Protein AF-X1CJE0-F1 (afdb_monomer)

Solvent-accessible surface area (backbone atoms only — not comparable to full-atom values): 4407 Å² total; per-residue (Å²): 131,83,80,82,83,56,93,82,62,78,74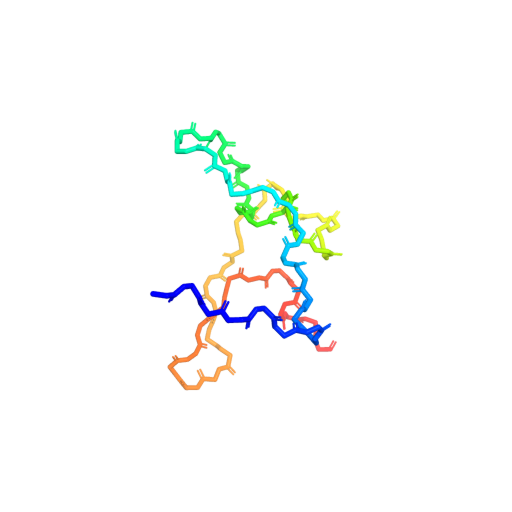,78,66,72,76,84,76,62,94,85,63,87,65,51,78,13,31,80,52,34,95,57,41,96,79,54,84,82,31,48,75,52,62,46,64,84,42,76,82,49,94,97,37,74,46,64,51,83,70,71,78,67,124

Foldseek 3Di:
DDDDDDPPDDPQPDDDPDPPDPQQCFDSCLVRDPPNPDGRHHHFDWDDPDVVDTDRDPCPPPD

pLDDT: mean 77.36, std 12.86, range [43.72, 95.31]

Nearest PDB structures (foldseek):
  8j5t-assembly1_D  TM=7.893E-01  e=3.386E-03  Mycobacterium tuberculosis H37Rv
  4fwi-assembly1_B  TM=8.167E-01  e=5.462E-03  Caldanaerobacter subterraneus subsp. tengcongensis MB4

Secondary structure (DSSP, 8-state):
-PPPPPTT-----SPPPPTT----SS-TTGGG-TT-SS-SSSPPP-EEEETTEEE--TTTT--

Organism: NCBI:txid412755

Structure (mmCIF, N/CA/C/O backbone):
data_AF-X1CJE0-F1
#
_entry.id   AF-X1CJE0-F1
#
loop_
_atom_site.group_PDB
_atom_site.id
_atom_site.type_symbol
_atom_site.label_atom_id
_atom_site.label_alt_id
_atom_site.label_comp_id
_atom_site.label_asym_id
_atom_site.label_entity_id
_atom_site.label_seq_id
_atom_site.pdbx_PDB_ins_code
_atom_site.Cartn_x
_atom_site.Cartn_y
_atom_site.Cartn_z
_atom_site.occupancy
_atom_site.B_iso_or_equiv
_atom_site.auth_seq_id
_atom_site.auth_comp_id
_atom_site.auth_asym_id
_atom_site.auth_atom_id
_atom_site.pdbx_PDB_model_num
ATOM 1 N N . THR A 1 1 ? 9.357 -26.631 19.674 1.00 59.88 1 THR A N 1
ATOM 2 C CA . THR A 1 1 ? 8.627 -27.401 18.651 1.00 59.88 1 THR A CA 1
ATOM 3 C C . THR A 1 1 ? 8.087 -26.424 17.636 1.00 59.88 1 THR A C 1
ATOM 5 O O . THR A 1 1 ? 7.507 -25.430 18.056 1.00 59.88 1 THR A O 1
ATOM 8 N N . TYR A 1 2 ? 8.373 -26.616 16.347 1.00 67.25 2 TYR A N 1
ATOM 9 C CA . TYR A 1 2 ? 7.813 -25.765 15.292 1.00 67.25 2 TYR A CA 1
ATOM 10 C C . TYR A 1 2 ? 6.297 -25.997 15.214 1.00 67.25 2 TYR A C 1
ATOM 12 O O . TYR A 1 2 ? 5.882 -27.146 15.353 1.00 67.25 2 TYR A O 1
ATOM 20 N N . PRO A 1 3 ? 5.472 -24.950 15.054 1.00 75.69 3 PRO A N 1
ATOM 21 C CA . PRO A 1 3 ? 4.034 -25.124 14.902 1.00 75.69 3 PRO A CA 1
ATOM 22 C C . PRO A 1 3 ? 3.731 -25.898 13.612 1.00 75.69 3 PRO A C 1
ATOM 24 O O . PRO A 1 3 ? 4.334 -25.636 12.571 1.00 75.69 3 PRO A O 1
ATOM 27 N N . GLU A 1 4 ? 2.804 -26.850 13.701 1.00 75.25 4 GLU A N 1
ATOM 28 C CA . GLU A 1 4 ? 2.308 -27.628 12.564 1.00 75.25 4 GLU A CA 1
ATOM 29 C C . GLU A 1 4 ? 1.690 -26.660 11.536 1.00 75.25 4 GLU A C 1
ATOM 31 O O . GLU A 1 4 ? 0.759 -25.919 11.869 1.00 75.25 4 GLU A O 1
ATOM 36 N N . ILE A 1 5 ? 2.205 -26.632 10.303 1.00 71.94 5 ILE A N 1
ATOM 37 C CA . ILE A 1 5 ? 1.633 -25.820 9.217 1.00 71.94 5 ILE A CA 1
ATOM 38 C C . ILE A 1 5 ? 0.262 -26.409 8.875 1.00 71.94 5 ILE A C 1
ATOM 40 O O . ILE A 1 5 ? 0.164 -27.597 8.555 1.00 71.94 5 ILE A O 1
ATOM 44 N N . ARG A 1 6 ? -0.805 -25.608 8.945 1.00 69.19 6 ARG A N 1
ATOM 45 C CA . ARG A 1 6 ? -2.149 -26.070 8.585 1.00 69.19 6 ARG A CA 1
ATOM 46 C C . ARG A 1 6 ? -2.288 -25.965 7.069 1.00 69.19 6 ARG A C 1
ATOM 48 O O . ARG A 1 6 ? -1.924 -24.955 6.481 1.00 69.19 6 ARG A O 1
ATOM 55 N N . ASN A 1 7 ? -2.834 -26.995 6.421 1.00 62.56 7 ASN A N 1
ATOM 56 C CA . ASN A 1 7 ? -3.008 -27.034 4.956 1.00 62.56 7 ASN A CA 1
ATOM 57 C C . ASN A 1 7 ? -3.883 -25.890 4.392 1.00 62.56 7 ASN A C 1
ATOM 59 O O . ASN A 1 7 ? -3.927 -25.690 3.182 1.00 62.56 7 ASN A O 1
ATOM 63 N N . GLU A 1 8 ? -4.581 -25.154 5.256 1.00 68.06 8 GLU A N 1
ATOM 64 C CA . GLU A 1 8 ? -5.416 -23.995 4.926 1.00 68.06 8 GLU A CA 1
ATOM 65 C C . GLU A 1 8 ? -4.616 -22.682 4.826 1.00 68.06 8 GLU A C 1
ATOM 67 O O . GLU A 1 8 ? -5.136 -21.677 4.336 1.00 68.06 8 GLU A O 1
ATOM 72 N N . ASP A 1 9 ? -3.351 -22.673 5.258 1.00 67.88 9 ASP A N 1
ATOM 73 C CA . ASP A 1 9 ? -2.503 -21.487 5.232 1.00 67.88 9 ASP A CA 1
ATOM 74 C C . ASP A 1 9 ? -2.009 -21.228 3.801 1.00 67.88 9 ASP A C 1
ATOM 76 O O . ASP A 1 9 ? -1.160 -21.943 3.265 1.00 67.88 9 ASP A O 1
ATOM 80 N N . ILE A 1 10 ? -2.530 -20.177 3.160 1.00 64.38 10 ILE A N 1
ATOM 81 C CA . ILE A 1 10 ? -2.029 -19.726 1.857 1.00 64.38 10 ILE A CA 1
ATOM 82 C C . ILE A 1 10 ? -0.579 -19.256 2.051 1.00 64.38 10 ILE A C 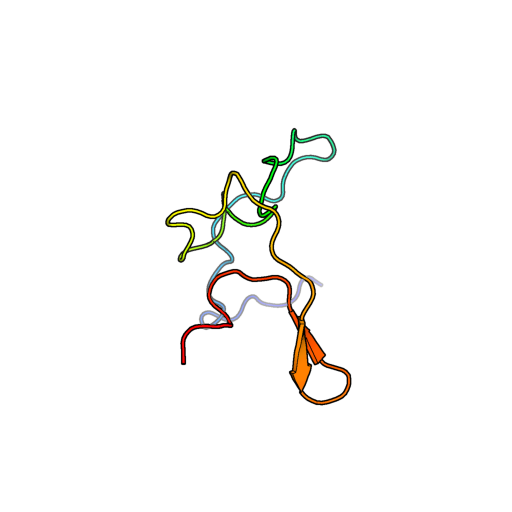1
ATOM 84 O O . ILE A 1 10 ? -0.354 -18.268 2.759 1.00 64.38 10 ILE A O 1
ATOM 88 N N . PRO A 1 11 ? 0.421 -19.896 1.415 1.00 68.94 11 PRO A N 1
ATOM 89 C CA . PRO A 1 11 ? 1.800 -19.469 1.564 1.00 68.94 11 PRO A CA 1
ATOM 90 C C . PRO A 1 11 ? 1.956 -18.061 0.988 1.00 68.94 11 PRO A C 1
ATOM 92 O O . PRO A 1 11 ? 1.570 -17.795 -0.156 1.00 68.94 11 PRO A O 1
ATOM 95 N N . ILE A 1 12 ? 2.537 -17.153 1.779 1.00 65.56 12 ILE A N 1
ATOM 96 C CA . ILE A 1 12 ? 2.897 -15.811 1.315 1.00 65.56 12 ILE A CA 1
ATOM 97 C C . ILE A 1 12 ? 3.866 -15.989 0.144 1.00 65.56 12 ILE A C 1
ATOM 99 O O . ILE A 1 12 ? 5.008 -16.412 0.320 1.00 65.56 12 ILE A O 1
ATOM 103 N N . LYS A 1 13 ? 3.393 -15.697 -1.070 1.00 66.94 13 LYS A N 1
ATOM 104 C CA . LYS A 1 13 ? 4.216 -15.775 -2.276 1.00 66.94 13 LYS A CA 1
ATOM 105 C C . LYS A 1 13 ? 5.281 -14.676 -2.242 1.00 66.94 13 LYS A C 1
ATOM 107 O O . LYS A 1 13 ? 5.017 -13.550 -1.825 1.00 66.94 13 LYS A O 1
ATOM 112 N N . GLY A 1 14 ? 6.475 -15.003 -2.729 1.00 64.38 14 GLY A N 1
ATOM 113 C CA . GLY A 1 14 ? 7.623 -14.095 -2.765 1.00 64.38 14 GLY A CA 1
ATOM 114 C C . GLY A 1 14 ? 8.687 -14.435 -1.719 1.00 64.38 14 GLY A C 1
ATOM 115 O O . GLY A 1 14 ? 8.495 -15.286 -0.857 1.00 64.38 14 GLY A O 1
ATOM 116 N N . ARG A 1 15 ? 9.854 -13.794 -1.822 1.00 65.12 15 ARG A N 1
ATOM 117 C CA . ARG A 1 15 ? 10.945 -13.929 -0.845 1.00 65.12 15 ARG A CA 1
ATOM 118 C C . ARG A 1 15 ? 10.957 -12.713 0.073 1.00 65.12 15 ARG A C 1
ATOM 120 O O . ARG A 1 15 ? 10.701 -11.600 -0.382 1.00 65.12 15 ARG A O 1
ATOM 127 N N . ILE A 1 16 ? 11.275 -12.920 1.352 1.00 68.75 16 ILE A N 1
ATOM 128 C CA . ILE A 1 16 ? 11.618 -11.805 2.241 1.00 68.75 16 ILE A CA 1
ATOM 129 C C . ILE A 1 16 ? 12.857 -11.132 1.633 1.00 68.75 16 ILE A C 1
ATOM 131 O O . IL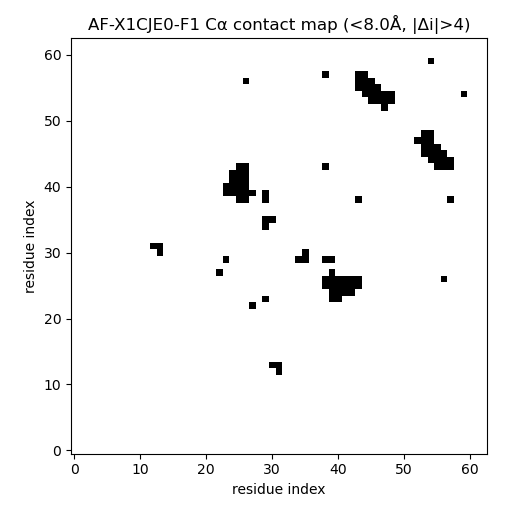E A 1 16 ? 13.833 -11.839 1.361 1.00 68.75 16 ILE A O 1
ATOM 135 N N . PRO A 1 17 ? 12.829 -9.815 1.364 1.00 63.59 17 PRO A N 1
ATOM 136 C CA . PRO A 1 17 ? 13.997 -9.125 0.842 1.00 63.59 17 PRO A CA 1
ATOM 137 C C . PRO A 1 17 ? 15.164 -9.303 1.820 1.00 63.59 17 PRO A C 1
ATOM 139 O O . PRO A 1 17 ? 15.026 -9.046 3.015 1.00 63.59 17 PRO A O 1
ATOM 142 N N . SER A 1 18 ? 16.303 -9.777 1.317 1.00 60.22 18 SER A N 1
ATOM 143 C CA . SER A 1 18 ? 17.546 -9.873 2.084 1.00 60.22 18 SER A CA 1
ATOM 144 C C . SER A 1 18 ? 17.919 -8.473 2.574 1.00 60.22 18 SER A C 1
ATOM 146 O O . SER A 1 18 ? 17.965 -7.549 1.774 1.00 60.22 18 SER A O 1
ATOM 148 N N . SER A 1 19 ? 18.134 -8.277 3.873 1.00 52.41 19 SER A N 1
ATOM 149 C CA . SER A 1 19 ? 18.446 -6.964 4.463 1.00 52.41 19 SER A CA 1
ATOM 150 C C . SER A 1 19 ? 19.467 -6.179 3.618 1.00 52.41 19 SER A C 1
ATOM 152 O O . SER A 1 19 ? 20.603 -6.627 3.478 1.00 52.41 19 SER A O 1
ATOM 154 N N . GLY A 1 20 ? 19.046 -5.046 3.036 1.00 59.53 20 GLY A N 1
ATOM 155 C CA . GLY A 1 20 ? 19.857 -4.216 2.127 1.00 59.53 20 GLY A CA 1
ATOM 156 C C . GLY A 1 20 ? 19.298 -4.008 0.707 1.00 59.53 20 GLY A C 1
ATOM 157 O O . GLY A 1 20 ? 19.976 -3.404 -0.117 1.00 59.53 20 GLY A O 1
ATOM 158 N N . VAL A 1 21 ? 18.091 -4.497 0.390 1.00 60.81 21 VAL A N 1
ATOM 159 C CA . VAL A 1 21 ? 17.495 -4.363 -0.956 1.00 60.81 21 VAL A CA 1
ATOM 160 C C . VAL A 1 21 ? 17.157 -2.908 -1.291 1.00 60.81 21 VAL A C 1
ATOM 162 O O . VAL A 1 21 ? 16.437 -2.254 -0.539 1.00 60.81 21 VAL A O 1
ATOM 165 N N . ASN A 1 22 ? 17.619 -2.451 -2.460 1.00 63.16 22 ASN A N 1
ATOM 166 C CA . ASN A 1 22 ? 17.119 -1.272 -3.172 1.00 63.16 22 ASN A CA 1
ATOM 167 C C . ASN A 1 22 ? 15.593 -1.362 -3.303 1.00 63.16 22 ASN A C 1
ATOM 169 O O . ASN A 1 22 ? 15.075 -2.046 -4.187 1.00 63.16 22 ASN A O 1
ATOM 173 N N . LEU A 1 23 ? 14.879 -0.732 -2.373 1.00 65.00 23 LEU A N 1
ATOM 174 C CA . LEU A 1 23 ? 13.426 -0.663 -2.399 1.00 65.00 23 LEU A CA 1
ATOM 175 C C . LEU A 1 23 ? 12.999 0.115 -3.653 1.00 65.00 23 LEU A C 1
ATOM 177 O O . LEU A 1 23 ? 13.667 1.091 -4.005 1.00 65.00 23 LEU A O 1
ATOM 181 N N . PRO A 1 24 ? 11.912 -0.298 -4.331 1.00 68.25 24 PRO A N 1
ATOM 182 C CA . PRO A 1 24 ? 11.335 0.525 -5.384 1.00 68.25 24 PRO A CA 1
ATOM 183 C C . PRO A 1 24 ? 10.995 1.910 -4.807 1.00 68.25 24 PRO A C 1
ATOM 185 O O . PRO A 1 24 ? 10.632 1.993 -3.628 1.00 68.25 24 PRO A O 1
ATOM 188 N N . PRO A 1 25 ? 11.119 2.988 -5.601 1.00 76.38 25 PRO A N 1
ATOM 189 C CA . PRO A 1 25 ? 10.857 4.348 -5.129 1.00 76.38 25 PRO A CA 1
ATOM 190 C C . PRO A 1 25 ? 9.409 4.535 -4.647 1.00 76.38 25 PRO A C 1
ATOM 192 O O . PRO A 1 25 ? 9.158 5.380 -3.794 1.00 76.38 25 PRO A O 1
ATOM 195 N N . GLY A 1 26 ? 8.473 3.727 -5.151 1.00 86.00 26 GLY A N 1
ATOM 196 C CA . GLY A 1 26 ? 7.083 3.697 -4.721 1.00 86.00 26 GLY A CA 1
ATOM 197 C C . GLY A 1 26 ? 6.767 2.668 -3.630 1.00 86.00 26 GLY A C 1
ATOM 198 O O . GLY A 1 26 ? 7.343 2.625 -2.544 1.00 86.00 26 GLY A O 1
ATOM 199 N N . CYS A 1 27 ? 5.761 1.835 -3.879 1.00 87.88 27 CYS A N 1
ATOM 200 C CA . CYS A 1 27 ? 5.255 0.857 -2.928 1.00 87.88 27 CYS A CA 1
ATOM 201 C C . CYS A 1 27 ? 6.276 -0.260 -2.674 1.00 87.88 27 CYS A C 1
ATOM 203 O O . CYS A 1 27 ? 6.477 -1.144 -3.499 1.00 87.88 27 CYS A O 1
ATOM 205 N N . ARG A 1 28 ? 6.811 -0.325 -1.451 1.00 84.62 28 ARG A N 1
ATOM 206 C CA . ARG A 1 28 ? 7.727 -1.390 -0.984 1.00 84.62 28 ARG A CA 1
ATOM 207 C C . ARG A 1 28 ? 7.192 -2.820 -1.156 1.00 84.62 28 ARG A C 1
ATOM 209 O O . ARG A 1 28 ? 7.950 -3.787 -1.096 1.00 84.62 28 ARG A O 1
ATOM 216 N N . PHE A 1 29 ? 5.878 -2.972 -1.298 1.00 84.06 29 PHE A N 1
ATOM 217 C CA . PHE A 1 29 ? 5.219 -4.262 -1.466 1.00 84.06 29 PHE A CA 1
ATOM 218 C C . PHE A 1 29 ? 4.976 -4.628 -2.927 1.00 84.06 29 PHE A C 1
ATOM 220 O O . PHE A 1 29 ? 4.596 -5.770 -3.168 1.00 84.06 29 PH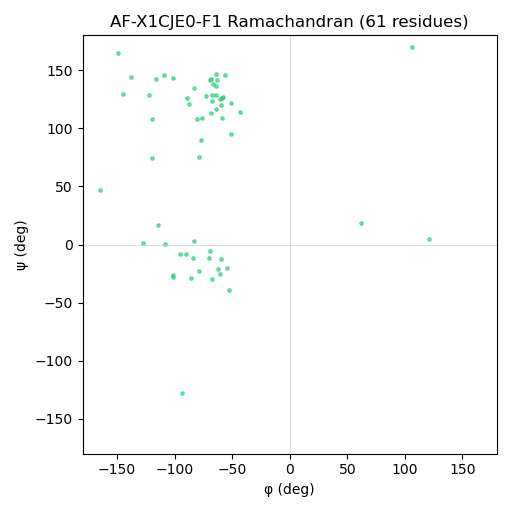E A O 1
ATOM 227 N N . SER A 1 30 ? 5.208 -3.728 -3.885 1.00 86.31 30 SER A N 1
ATOM 228 C CA . SER A 1 30 ? 4.927 -3.979 -5.299 1.00 86.31 30 SER A CA 1
ATOM 229 C C . SER A 1 30 ? 5.560 -5.266 -5.851 1.00 86.31 30 SER A C 1
ATOM 231 O O . SER A 1 30 ? 4.818 -6.010 -6.487 1.00 86.31 30 SER A O 1
ATOM 233 N N . PRO A 1 31 ? 6.801 -5.688 -5.499 1.00 80.62 31 PRO A N 1
ATOM 234 C CA . PRO A 1 31 ? 7.387 -6.914 -6.060 1.00 80.62 31 PRO A CA 1
ATOM 235 C C . PRO A 1 31 ? 6.722 -8.211 -5.569 1.00 80.62 31 PRO A C 1
ATOM 237 O O . PRO A 1 31 ? 7.020 -9.296 -6.064 1.00 80.62 31 PRO A O 1
ATOM 240 N N . ARG A 1 32 ? 5.870 -8.121 -4.540 1.00 82.31 32 ARG A N 1
ATOM 241 C CA . ARG A 1 32 ? 5.177 -9.254 -3.906 1.00 82.31 32 ARG A CA 1
ATOM 242 C C . ARG A 1 32 ? 3.661 -9.065 -3.812 1.00 82.31 32 ARG A C 1
ATOM 244 O O . ARG A 1 32 ? 2.978 -9.911 -3.241 1.00 82.31 32 ARG A O 1
ATOM 251 N N . CYS A 1 33 ? 3.130 -7.955 -4.318 1.00 84.62 33 CYS A N 1
ATOM 252 C CA . CYS A 1 33 ? 1.715 -7.628 -4.231 1.00 84.62 33 CYS A CA 1
ATOM 253 C C . CYS A 1 33 ? 0.986 -8.218 -5.447 1.00 84.62 33 CYS A C 1
ATOM 255 O O . CYS A 1 33 ? 1.353 -7.899 -6.571 1.00 84.62 33 CYS A O 1
ATOM 257 N N . PRO A 1 34 ? -0.082 -9.017 -5.272 1.00 82.88 34 PRO A N 1
ATOM 258 C CA . PRO A 1 34 ? -0.855 -9.538 -6.402 1.00 82.88 34 PRO A CA 1
ATOM 259 C C . PRO A 1 34 ? -1.669 -8.461 -7.147 1.00 82.88 34 PRO A C 1
ATOM 261 O O . PRO A 1 34 ? -2.282 -8.769 -8.162 1.00 82.88 34 PRO A O 1
ATOM 264 N N . TYR A 1 35 ? -1.696 -7.219 -6.648 1.00 84.19 35 TYR A N 1
ATOM 265 C CA . TYR A 1 35 ? -2.450 -6.089 -7.207 1.00 84.19 35 TYR A CA 1
ATOM 266 C C . TYR A 1 35 ? -1.544 -4.961 -7.745 1.0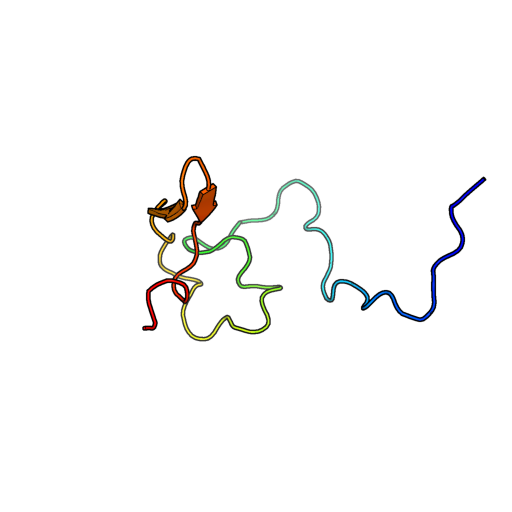0 84.19 35 TYR A C 1
ATOM 268 O O . TYR A 1 35 ? -1.996 -3.817 -7.877 1.00 84.19 35 TYR A O 1
ATOM 276 N N . SER A 1 36 ? -0.255 -5.241 -7.980 1.00 83.44 36 SER A N 1
ATOM 277 C CA . SER A 1 36 ? 0.751 -4.263 -8.417 1.00 83.44 36 SER A CA 1
ATOM 278 C C . SER A 1 36 ? 0.652 -3.951 -9.915 1.00 83.44 36 SER A C 1
ATOM 280 O O . SER A 1 36 ? 1.475 -4.399 -10.707 1.00 83.44 36 SER A O 1
ATOM 282 N N . ASP A 1 37 ? -0.349 -3.168 -10.314 1.00 76.62 37 ASP A N 1
ATOM 283 C CA . ASP A 1 37 ? -0.460 -2.750 -11.720 1.00 76.62 37 ASP A CA 1
ATOM 284 C C . ASP A 1 37 ? 0.374 -1.491 -12.025 1.00 76.62 37 ASP A C 1
ATOM 286 O O . ASP A 1 37 ? 0.784 -1.287 -13.164 1.00 76.62 37 ASP A O 1
ATOM 290 N N . SER A 1 38 ? 0.594 -0.605 -11.038 1.00 75.56 38 SER A N 1
ATOM 291 C CA . SER A 1 38 ? 1.286 0.694 -11.215 1.00 75.56 38 SER A CA 1
ATOM 292 C C . SER A 1 38 ? 1.712 1.311 -9.874 1.00 75.56 38 SER A C 1
ATOM 294 O O . SER A 1 38 ? 1.396 2.459 -9.571 1.00 75.56 38 SER A O 1
ATOM 296 N N . CYS A 1 39 ? 2.325 0.522 -8.990 1.00 85.88 39 CYS A N 1
ATOM 297 C CA . CYS A 1 39 ? 2.649 0.979 -7.633 1.00 85.88 39 CYS A CA 1
ATOM 298 C C . CYS A 1 39 ? 4.149 1.204 -7.411 1.00 85.88 39 CYS A C 1
ATOM 300 O O . CYS A 1 39 ? 4.522 1.565 -6.304 1.00 85.88 39 CYS A O 1
ATOM 302 N N . ASP A 1 40 ? 4.996 0.982 -8.414 1.00 83.81 40 ASP A N 1
ATOM 303 C CA . ASP A 1 40 ? 6.458 0.951 -8.274 1.00 83.81 40 ASP A CA 1
ATOM 304 C C . ASP A 1 40 ? 7.112 2.336 -8.200 1.00 83.81 40 ASP A C 1
ATOM 306 O O . ASP A 1 40 ? 8.195 2.459 -7.631 1.00 83.81 40 ASP A O 1
ATOM 310 N N . ASP A 1 41 ? 6.436 3.368 -8.715 1.00 84.75 41 ASP A N 1
ATOM 311 C CA . ASP A 1 41 ? 7.011 4.708 -8.892 1.00 84.75 41 ASP A CA 1
ATOM 312 C C . ASP A 1 41 ? 6.589 5.717 -7.816 1.00 84.75 41 ASP A C 1
ATOM 314 O O . ASP A 1 41 ? 7.328 6.653 -7.520 1.00 84.75 41 ASP A O 1
ATOM 318 N N . VAL A 1 42 ? 5.402 5.541 -7.225 1.00 86.00 42 VAL A N 1
ATOM 319 C CA . VAL A 1 42 ? 4.801 6.505 -6.286 1.00 86.00 42 VAL A CA 1
ATOM 320 C C . VAL A 1 42 ? 4.529 5.840 -4.942 1.00 86.00 42 VAL A C 1
ATOM 322 O O . VAL A 1 42 ? 3.891 4.783 -4.880 1.00 86.00 42 VAL A O 1
ATOM 325 N N . GLU A 1 43 ? 4.997 6.450 -3.850 1.00 87.62 43 GLU A N 1
ATOM 326 C CA . GLU A 1 43 ? 4.698 5.975 -2.497 1.00 87.62 43 GLU A CA 1
ATOM 327 C C . GLU A 1 43 ? 3.230 6.301 -2.154 1.00 87.62 43 GLU A C 1
ATOM 329 O O . GLU A 1 43 ? 2.791 7.434 -2.354 1.00 87.62 43 GLU A O 1
ATOM 334 N N . PRO A 1 44 ? 2.429 5.320 -1.699 1.00 88.56 44 PRO A N 1
ATOM 335 C CA . PRO A 1 44 ? 1.043 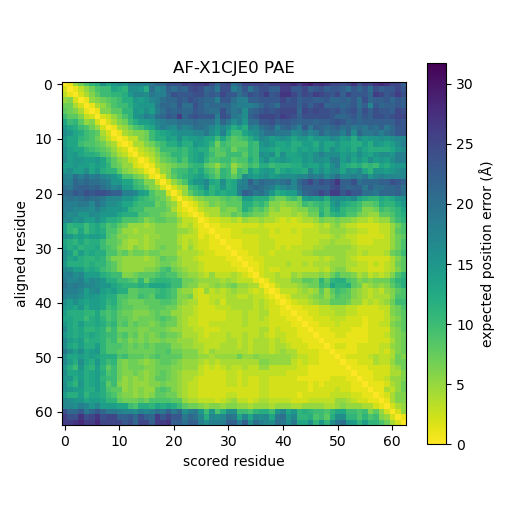5.575 -1.328 1.00 88.56 44 PRO A CA 1
ATOM 336 C C . PRO A 1 44 ? 0.945 6.430 -0.062 1.00 88.56 44 PRO A C 1
ATOM 338 O O . PRO A 1 44 ? 1.686 6.220 0.898 1.00 88.56 44 PRO A O 1
ATOM 341 N N . GLU A 1 45 ? -0.023 7.343 -0.042 1.00 90.00 45 GLU A N 1
ATOM 342 C CA . GLU A 1 45 ? -0.316 8.181 1.122 1.00 90.00 45 GLU A CA 1
ATOM 343 C C . GLU A 1 45 ? -0.800 7.346 2.315 1.00 90.00 45 GLU A C 1
ATOM 345 O O . GLU A 1 45 ? -1.478 6.327 2.153 1.00 90.00 45 GLU A O 1
ATOM 350 N N . LEU A 1 46 ? -0.463 7.796 3.527 1.00 92.00 46 LEU A N 1
ATOM 351 C CA . LEU A 1 46 ? -0.989 7.229 4.765 1.00 92.00 46 LEU A CA 1
ATOM 352 C C . LEU A 1 46 ? -2.387 7.793 5.021 1.00 92.00 46 LEU A C 1
ATOM 354 O O . LEU A 1 46 ? -2.531 8.957 5.387 1.00 92.00 46 LEU A O 1
ATOM 358 N N . ILE A 1 47 ? -3.403 6.955 4.850 1.00 92.50 47 ILE A N 1
ATOM 359 C CA . ILE A 1 47 ? -4.808 7.328 5.031 1.00 92.50 47 ILE A CA 1
ATOM 360 C C . ILE A 1 47 ? -5.436 6.550 6.184 1.00 92.50 47 ILE A C 1
ATOM 362 O O . ILE A 1 47 ? -5.152 5.367 6.371 1.00 92.50 47 ILE A O 1
ATOM 366 N N . GLU A 1 48 ? -6.306 7.202 6.949 1.00 94.19 48 GLU A N 1
ATOM 367 C CA . GLU A 1 48 ? -7.137 6.555 7.967 1.00 94.19 48 GLU A CA 1
ATOM 368 C C . GLU A 1 48 ? -8.434 6.054 7.316 1.00 94.19 48 GLU A C 1
ATOM 370 O O . GLU A 1 48 ? -9.170 6.836 6.715 1.00 94.19 48 GLU A O 1
ATOM 375 N N . ILE A 1 49 ? -8.705 4.748 7.394 1.00 92.75 49 ILE A N 1
ATOM 376 C CA . ILE A 1 49 ? -9.915 4.137 6.807 1.00 92.75 49 ILE A CA 1
ATOM 377 C C . ILE A 1 49 ? -11.000 3.843 7.843 1.00 92.75 49 ILE A C 1
ATOM 379 O O . ILE A 1 49 ? -12.180 3.802 7.508 1.00 92.75 49 ILE A O 1
ATOM 383 N N . GLU A 1 50 ? -10.600 3.637 9.093 1.00 93.19 50 GLU A N 1
ATOM 384 C CA . GLU A 1 50 ? -11.455 3.437 10.262 1.00 93.19 50 GLU A CA 1
ATOM 385 C C . GLU A 1 50 ? -10.709 4.009 11.472 1.00 93.19 50 GLU A C 1
ATOM 387 O O . GLU A 1 50 ? -9.500 4.221 11.394 1.00 93.19 50 GLU A O 1
ATOM 392 N N . LYS A 1 51 ? -11.408 4.232 12.591 1.00 95.31 51 LYS A N 1
ATOM 393 C CA . LYS A 1 51 ? -10.805 4.779 13.812 1.00 95.31 51 LYS A CA 1
ATOM 394 C C . LYS A 1 51 ? -9.550 3.989 14.205 1.00 95.31 51 LYS A C 1
ATOM 396 O O . LYS A 1 51 ? -9.640 2.784 14.435 1.00 95.31 51 LYS A O 1
ATOM 401 N N . ASP A 1 52 ? -8.416 4.682 14.291 1.00 95.06 52 ASP A N 1
ATOM 402 C CA . ASP A 1 52 ? -7.105 4.116 14.636 1.00 95.06 52 ASP A CA 1
ATOM 403 C C . ASP A 1 52 ? -6.588 3.056 13.626 1.00 95.06 52 ASP A C 1
ATOM 405 O O . ASP A 1 52 ? -5.681 2.276 13.933 1.00 95.06 52 ASP A O 1
ATOM 409 N N . ARG A 1 53 ? -7.132 3.018 12.398 1.00 94.00 53 ARG A N 1
ATOM 410 C CA . ARG A 1 53 ? -6.755 2.079 11.328 1.00 94.00 53 ARG A CA 1
ATOM 411 C C . ARG A 1 53 ? -6.248 2.819 10.094 1.00 94.00 53 ARG A C 1
ATOM 413 O O . ARG A 1 53 ? -7.021 3.361 9.303 1.00 94.00 53 ARG A O 1
ATOM 420 N N . PHE A 1 54 ? -4.940 2.733 9.879 1.00 93.69 54 PHE A N 1
ATOM 421 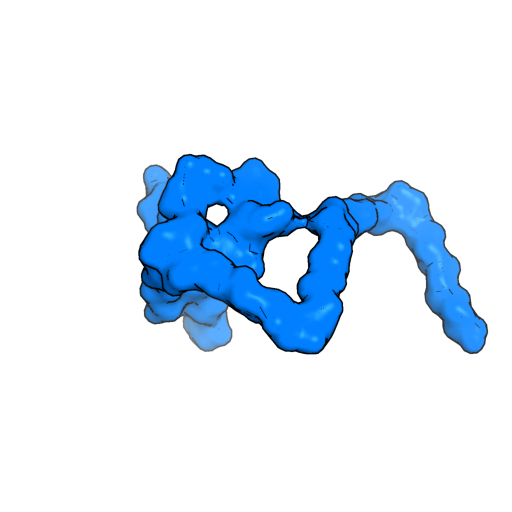C CA . PHE A 1 54 ? -4.246 3.418 8.792 1.00 93.69 54 PHE A CA 1
ATOM 422 C C . PHE A 1 54 ? -3.767 2.452 7.710 1.00 93.69 54 PHE A C 1
ATOM 424 O O . PHE A 1 54 ? -3.364 1.322 7.997 1.00 93.69 54 PHE A O 1
ATOM 431 N N . VAL A 1 55 ? -3.787 2.898 6.456 1.00 93.31 55 VAL A N 1
ATOM 432 C CA . VAL A 1 55 ? -3.341 2.118 5.299 1.00 93.31 55 VAL A CA 1
ATOM 433 C C . VAL A 1 55 ? -2.526 2.989 4.347 1.00 93.31 55 VAL A C 1
ATOM 435 O O . VAL A 1 55 ? -2.834 4.155 4.146 1.00 93.31 55 VAL A O 1
ATOM 438 N N . MET A 1 56 ? -1.502 2.392 3.733 1.00 91.19 56 MET A N 1
ATOM 439 C CA . MET A 1 56 ? -0.697 2.979 2.658 1.00 91.19 56 MET A CA 1
ATOM 440 C C . MET A 1 56 ? -0.819 2.106 1.402 1.00 91.19 56 MET A C 1
ATOM 442 O O . MET A 1 56 ? 0.067 1.308 1.091 1.00 91.19 56 MET A O 1
ATOM 446 N N . CYS A 1 57 ? -1.955 2.171 0.706 1.00 90.88 57 CYS A N 1
ATOM 447 C CA . CYS A 1 57 ? -2.187 1.372 -0.499 1.00 90.88 57 CYS A CA 1
ATOM 448 C C . CYS A 1 57 ?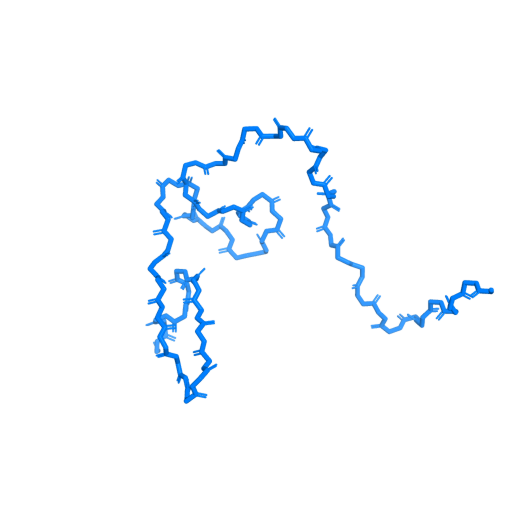 -3.010 2.143 -1.535 1.00 90.88 57 CYS A C 1
ATOM 450 O O . CYS A 1 57 ? -4.105 2.620 -1.249 1.00 90.88 57 CYS A O 1
ATOM 452 N N . HIS A 1 58 ? -2.514 2.171 -2.775 1.00 88.31 58 HIS A N 1
ATOM 453 C CA . HIS A 1 58 ? -3.139 2.860 -3.913 1.00 88.31 58 HIS A CA 1
ATOM 454 C C . HIS A 1 58 ? -4.527 2.326 -4.293 1.00 88.31 58 HIS A C 1
ATOM 456 O O . HIS A 1 58 ? -5.304 3.015 -4.944 1.00 88.31 58 HIS A O 1
ATOM 462 N N . LYS A 1 59 ? -4.865 1.089 -3.907 1.00 87.25 59 LYS A N 1
ATOM 463 C CA . LYS A 1 59 ? -6.157 0.465 -4.243 1.00 87.25 59 LYS A CA 1
ATOM 464 C C . LYS A 1 59 ? -7.256 0.730 -3.205 1.00 87.25 59 LYS A C 1
ATOM 466 O O . LYS A 1 59 ? -8.402 0.394 -3.472 1.00 87.25 59 LYS A O 1
ATOM 471 N N . VAL A 1 60 ? -6.941 1.333 -2.056 1.00 84.56 60 VAL A 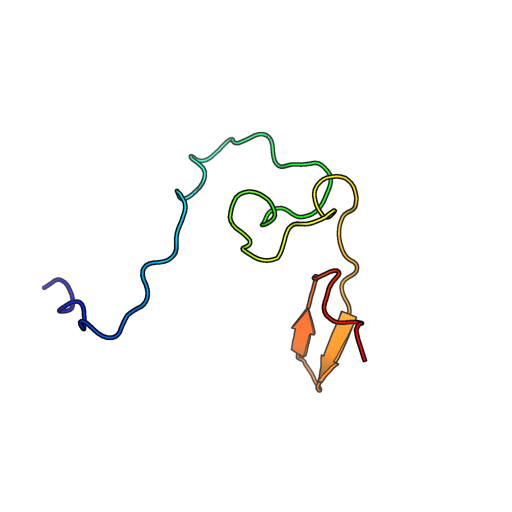N 1
ATOM 472 C CA . VAL A 1 60 ? -7.910 1.560 -0.961 1.00 84.56 60 VAL A CA 1
ATOM 473 C C . VAL A 1 60 ? -8.992 2.571 -1.340 1.00 84.56 60 VAL A C 1
ATOM 475 O O . VAL A 1 60 ? -10.121 2.464 -0.879 1.00 84.56 60 VAL A O 1
ATOM 478 N N . LEU A 1 61 ? -8.670 3.522 -2.219 1.00 63.34 61 LEU A N 1
ATOM 479 C CA . LEU A 1 61 ? -9.588 4.583 -2.641 1.00 63.34 61 LEU A CA 1
ATOM 480 C C . LEU A 1 61 ? -10.553 4.164 -3.761 1.00 63.34 61 LEU A C 1
ATOM 482 O O . LEU A 1 61 ? -11.334 4.991 -4.231 1.00 63.34 61 LEU A O 1
ATOM 486 N N . LYS A 1 62 ? -10.533 2.897 -4.199 1.00 51.47 62 LYS A N 1
ATOM 487 C CA . LYS A 1 62 ? -11.556 2.390 -5.118 1.00 51.47 62 LYS A CA 1
ATOM 488 C C . LYS A 1 62 ? -12.844 2.115 -4.338 1.00 51.47 62 LYS A C 1
ATOM 490 O O . LYS A 1 62 ? -13.024 1.020 -3.813 1.00 51.47 62 LYS A O 1
ATOM 495 N N . LYS A 1 63 ? -13.698 3.136 -4.246 1.00 43.72 63 LYS A N 1
ATOM 496 C CA . LYS A 1 63 ? -15.142 2.943 -4.066 1.00 43.72 63 LYS A CA 1
ATOM 497 C C . LYS A 1 63 ? -15.751 2.311 -5.312 1.00 43.72 63 LYS A C 1
ATOM 499 O O . LYS A 1 63 ? -15.274 2.642 -6.422 1.00 43.72 63 LYS A O 1
#

Radius of gyration: 15.11 Å; Cα contacts (8 Å, |Δi|>4): 52; chains: 1; bounding box: 35×36×30 Å

InterPro domains:
  IPR013563 Oligopeptide/dipeptide ABC transporter, C-terminal [TIGR01727] (3-59)

Mean predicted aligned error: 9.69 Å

Sequence (63 aa):
TYPEIRNEDIPIKGRIPSSGVNLPPGCRFSPRCPYSDSCDDVEPELIEIEKDRFVMCHKVLKK